Protein AF-A0A9E5QEF3-F1 (afdb_monomer_lite)

Sequence (85 aa):
KGDIENGIVLIQDGKITEVGDDVAIPDGAEVIDASGMVVMPGLVEAHCHIGIIEESVGWAGSDGNEMTDPATPQVRAIDGIKANA

Foldseek 3Di:
DPDAPCKDFDDDPNDTPDIHNDDDDDPPDDDDDQPPHDDDPDDDDPDDQPQQCDPPPPPVLNNPDDDDDPDDPVDDPVVRGDPPD

Secondary structure (DSSP, 8-state):
----TT-EEEEETTEEEEEESSPPPPTT------TTS---PPP--SS--TTTB-SSSGGGGBTT---S-S--TT--GGGG--TT-

Radius of gyration: 22.75 Å; chains: 1; bounding box: 47×26×56 Å

Structure (mmCIF, N/CA/C/O backbone):
data_AF-A0A9E5QEF3-F1
#
_entry.id   AF-A0A9E5QEF3-F1
#
loop_
_atom_site.group_PDB
_atom_site.id
_atom_site.type_symbol
_atom_site.label_atom_id
_atom_site.label_alt_id
_atom_site.label_comp_id
_atom_site.label_asym_id
_atom_site.label_entity_id
_atom_site.label_seq_id
_atom_site.pdbx_PDB_ins_code
_atom_site.Cartn_x
_atom_site.Cartn_y
_atom_site.Cartn_z
_atom_site.occupancy
_atom_site.B_iso_or_equiv
_atom_site.auth_seq_id
_atom_site.auth_comp_id
_atom_site.auth_asym_id
_atom_site.auth_atom_id
_atom_site.pdbx_PDB_model_num
ATOM 1 N N . LYS A 1 1 ? 3.058 13.884 16.540 1.00 51.50 1 LYS A N 1
ATOM 2 C CA . LYS A 1 1 ? 3.142 12.474 16.989 1.00 51.50 1 LYS A CA 1
ATOM 3 C C . LYS A 1 1 ? 2.193 11.689 16.102 1.00 51.50 1 LYS A C 1
ATOM 5 O O . LYS A 1 1 ? 1.052 12.119 16.022 1.00 51.50 1 LYS A O 1
ATOM 10 N N . GLY A 1 2 ? 2.684 10.691 15.367 1.00 77.00 2 GLY A N 1
ATOM 11 C CA . GLY A 1 2 ? 1.884 9.910 14.411 1.00 77.00 2 GLY A CA 1
ATOM 12 C C . GLY A 1 2 ? 1.707 8.442 14.799 1.00 77.00 2 GLY A C 1
ATOM 13 O O . GLY A 1 2 ? 0.879 7.770 14.201 1.00 77.00 2 GLY A O 1
ATOM 14 N N . ASP A 1 3 ? 2.447 7.970 15.803 1.00 89.56 3 ASP A N 1
ATOM 15 C CA . ASP A 1 3 ? 2.416 6.569 16.213 1.00 89.56 3 ASP A CA 1
ATOM 16 C C . ASP A 1 3 ? 1.297 6.339 17.235 1.00 89.56 3 ASP A C 1
ATOM 18 O O . ASP A 1 3 ? 1.144 7.121 18.181 1.00 89.56 3 ASP A O 1
ATOM 22 N N . ILE A 1 4 ? 0.535 5.263 17.032 1.00 94.25 4 ILE A N 1
ATOM 23 C CA . ILE A 1 4 ? -0.536 4.793 17.915 1.00 94.25 4 ILE A CA 1
ATOM 24 C C . ILE A 1 4 ? -0.131 3.398 18.388 1.00 94.25 4 ILE A C 1
ATOM 26 O O . ILE A 1 4 ? -0.110 2.449 17.604 1.00 94.25 4 ILE A O 1
ATOM 30 N N . GLU A 1 5 ? 0.243 3.279 19.660 1.00 93.62 5 GLU A N 1
ATOM 31 C CA . GLU A 1 5 ? 0.569 1.981 20.250 1.00 93.62 5 GLU A CA 1
ATOM 32 C C . GLU A 1 5 ? -0.705 1.156 20.435 1.00 93.62 5 GLU A C 1
ATOM 34 O O . GLU A 1 5 ? -1.712 1.676 20.906 1.00 93.62 5 GLU A O 1
ATOM 39 N N . ASN A 1 6 ? -0.653 -0.132 20.077 1.00 94.06 6 ASN A N 1
ATOM 40 C CA . ASN A 1 6 ? -1.802 -1.047 20.135 1.00 94.06 6 ASN A CA 1
ATOM 41 C C . ASN A 1 6 ? -3.051 -0.504 19.408 1.00 94.06 6 ASN A C 1
ATOM 43 O O . ASN A 1 6 ? -4.177 -0.711 19.852 1.00 94.06 6 ASN A O 1
ATOM 47 N N . GLY A 1 7 ? -2.836 0.217 18.303 1.00 95.38 7 GLY A N 1
ATOM 48 C CA . GLY A 1 7 ? -3.906 0.827 17.526 1.00 95.38 7 GLY A CA 1
ATOM 49 C C . GLY A 1 7 ? -4.738 -0.170 16.720 1.00 95.38 7 GLY A C 1
ATOM 50 O O . GLY A 1 7 ? -4.297 -1.261 16.361 1.00 95.38 7 GLY A O 1
ATOM 51 N N . ILE A 1 8 ? -5.940 0.273 16.381 1.00 97.06 8 ILE A N 1
ATOM 52 C CA . ILE A 1 8 ? -6.930 -0.392 15.545 1.00 97.06 8 ILE A CA 1
ATOM 53 C C . ILE A 1 8 ? -7.139 0.472 14.297 1.00 97.06 8 ILE A C 1
ATOM 55 O O . ILE A 1 8 ? -7.265 1.695 14.381 1.00 97.06 8 ILE A O 1
ATOM 59 N N . VAL A 1 9 ? -7.187 -0.173 13.129 1.00 97.06 9 VAL A N 1
ATOM 60 C CA . VAL A 1 9 ? -7.542 0.448 11.845 1.00 97.06 9 VAL A CA 1
ATOM 61 C C . VAL A 1 9 ? -8.828 -0.208 11.357 1.00 97.06 9 VAL A C 1
ATOM 63 O O . VAL A 1 9 ? -8.822 -1.388 11.010 1.00 97.06 9 VAL A O 1
ATOM 66 N N . LEU A 1 10 ? -9.929 0.544 11.321 1.00 97.88 10 LEU A N 1
ATOM 67 C CA . LEU A 1 10 ? -11.207 0.050 10.814 1.00 97.88 10 LEU A CA 1
ATOM 68 C C . LEU A 1 10 ? -11.320 0.338 9.315 1.00 97.88 10 LEU A C 1
ATOM 70 O O . LEU A 1 10 ? -11.136 1.475 8.872 1.00 97.88 10 LEU A O 1
ATOM 74 N N . ILE A 1 11 ? -11.622 -0.703 8.536 1.00 97.56 11 ILE A N 1
ATOM 75 C CA . ILE A 1 11 ? -11.742 -0.634 7.079 1.00 97.56 11 ILE A CA 1
ATOM 76 C C . ILE A 1 11 ? -13.150 -1.066 6.669 1.00 97.56 11 ILE A C 1
ATOM 78 O O . ILE A 1 11 ? -13.601 -2.150 7.031 1.00 97.56 11 ILE A O 1
ATOM 82 N N . GLN A 1 12 ? -13.819 -0.242 5.865 1.00 97.00 12 GLN A N 1
ATOM 83 C CA . GLN A 1 12 ? -15.120 -0.540 5.273 1.00 97.00 12 GLN A CA 1
ATOM 84 C C . GLN A 1 12 ? -15.110 -0.149 3.793 1.00 97.00 12 GLN A C 1
ATOM 86 O O . GLN A 1 12 ? -14.639 0.930 3.433 1.00 97.00 12 GLN A O 1
ATOM 91 N N . ASP A 1 13 ? -15.596 -1.037 2.922 1.00 96.06 13 ASP A N 1
ATOM 92 C CA . ASP A 1 13 ? -15.695 -0.814 1.470 1.00 96.06 13 ASP A CA 1
ATOM 93 C C . ASP A 1 13 ? -14.385 -0.308 0.826 1.00 96.06 13 ASP A C 1
ATOM 95 O O . ASP A 1 13 ? -14.371 0.593 -0.017 1.00 96.06 13 ASP A O 1
ATOM 99 N N . GLY A 1 14 ? -13.252 -0.877 1.259 1.00 96.00 14 GLY A N 1
ATOM 100 C CA . GLY A 1 14 ? -11.917 -0.536 0.757 1.00 96.00 14 GLY A CA 1
ATOM 101 C C . GLY A 1 14 ? -11.368 0.809 1.244 1.00 96.00 14 GLY A C 1
ATOM 102 O O . GLY A 1 14 ? -10.379 1.296 0.695 1.00 96.00 14 GLY A O 1
ATOM 103 N N . LYS A 1 15 ? -11.988 1.430 2.253 1.00 97.56 15 LYS A N 1
ATOM 104 C CA . LYS A 1 15 ? -11.556 2.707 2.833 1.00 97.56 15 LYS A CA 1
ATOM 105 C C . LYS A 1 15 ? -11.314 2.575 4.327 1.00 97.56 15 LYS A C 1
ATOM 107 O O . LYS A 1 15 ? -12.047 1.876 5.013 1.00 97.56 15 LYS A O 1
ATOM 112 N N . ILE A 1 16 ? -10.323 3.306 4.828 1.00 97.38 16 ILE A N 1
ATOM 113 C CA . ILE A 1 16 ? -10.121 3.482 6.267 1.00 97.38 16 ILE A CA 1
ATOM 114 C C . ILE A 1 16 ? -11.207 4.433 6.776 1.00 97.38 16 ILE A C 1
ATOM 116 O O . ILE A 1 16 ? -11.298 5.568 6.302 1.00 97.38 16 ILE A O 1
ATOM 120 N N . THR A 1 17 ? -12.035 3.970 7.708 1.00 97.38 17 THR A N 1
ATOM 121 C CA . THR A 1 17 ? -13.112 4.767 8.314 1.00 97.38 17 THR A CA 1
ATOM 122 C C . THR A 1 17 ? -12.713 5.345 9.663 1.00 97.38 17 THR A C 1
ATOM 124 O O . THR A 1 17 ? -13.167 6.434 10.003 1.00 97.38 17 THR A O 1
ATOM 127 N N . GLU A 1 18 ? -11.851 4.653 10.412 1.00 97.00 18 GLU A N 1
ATOM 128 C CA . GLU A 1 18 ? -11.396 5.087 11.733 1.00 97.00 18 GLU A CA 1
ATOM 129 C C . GLU A 1 18 ? -10.011 4.516 12.067 1.00 97.00 18 GLU A C 1
ATOM 131 O O . GLU A 1 18 ? -9.654 3.426 11.612 1.00 97.00 18 GLU A O 1
ATOM 136 N N . VAL A 1 19 ? -9.226 5.266 12.848 1.00 96.19 19 VAL A N 1
ATOM 137 C CA . VAL A 1 19 ? -7.914 4.854 13.362 1.00 96.19 19 VAL A CA 1
ATOM 138 C C . VAL A 1 19 ? -7.751 5.382 14.785 1.00 96.19 19 VAL A C 1
ATOM 140 O O . VAL A 1 19 ? -7.910 6.583 15.009 1.00 96.19 19 VAL A O 1
ATOM 143 N N . GLY A 1 20 ? -7.395 4.515 15.730 1.00 95.25 20 GLY A N 1
ATOM 144 C CA . GLY A 1 20 ? -7.220 4.884 17.137 1.00 95.25 20 GLY A CA 1
ATOM 145 C C . GLY A 1 20 ? -6.905 3.681 18.020 1.00 95.25 20 GLY A C 1
ATOM 146 O O . GLY A 1 20 ? -6.909 2.553 17.547 1.00 95.25 20 GLY A O 1
ATOM 147 N N . ASP A 1 21 ? -6.623 3.911 19.294 1.00 93.88 21 ASP A N 1
ATOM 148 C CA . ASP A 1 21 ? -6.449 2.874 20.323 1.00 93.88 21 ASP A CA 1
ATOM 149 C C . ASP A 1 21 ? -7.774 2.459 20.996 1.00 93.88 21 ASP A C 1
ATOM 151 O O . ASP A 1 21 ? -7.829 1.431 21.667 1.00 93.88 21 ASP A O 1
ATOM 155 N N . ASP A 1 22 ? -8.849 3.221 20.771 1.00 93.94 22 ASP A N 1
ATOM 156 C CA . ASP A 1 22 ? -10.204 2.975 21.282 1.00 93.94 22 ASP A CA 1
ATOM 157 C C . ASP A 1 22 ? -11.242 3.044 20.145 1.00 93.94 22 ASP A C 1
ATOM 159 O O . ASP A 1 22 ? -12.090 3.933 20.088 1.00 93.94 22 ASP A O 1
ATOM 163 N N . VAL A 1 23 ? -11.125 2.132 19.175 1.00 96.25 23 VAL A N 1
ATOM 164 C CA . VAL A 1 23 ? -12.055 2.022 18.038 1.00 96.25 23 VAL A CA 1
ATOM 165 C C . VAL A 1 23 ? -13.052 0.900 18.298 1.00 96.25 23 VAL A C 1
ATOM 167 O O . VAL A 1 23 ? -12.670 -0.246 18.547 1.00 96.25 23 VAL A O 1
ATOM 170 N N . ALA A 1 24 ? -14.345 1.207 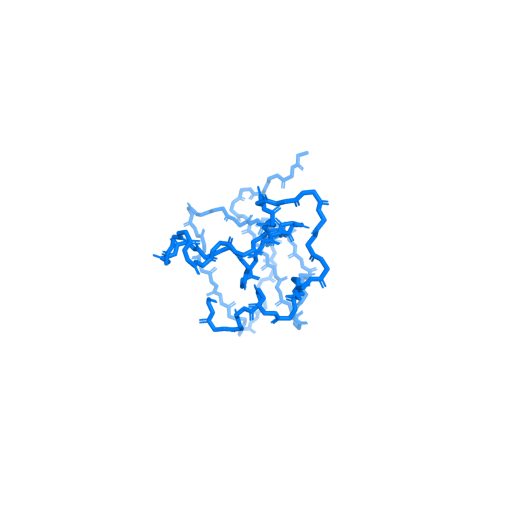18.188 1.00 95.94 24 ALA A N 1
ATOM 171 C CA . ALA A 1 24 ? -15.398 0.210 18.326 1.00 95.94 24 ALA A CA 1
ATOM 172 C C . ALA A 1 24 ? -15.408 -0.735 17.115 1.00 95.94 24 ALA A C 1
ATOM 174 O O . ALA A 1 24 ? -15.683 -0.321 15.990 1.00 95.94 24 ALA A O 1
ATOM 175 N N . ILE A 1 25 ? -15.140 -2.020 17.353 1.00 95.81 25 ILE A N 1
ATOM 176 C CA . ILE A 1 25 ? -15.181 -3.056 16.316 1.00 95.81 25 ILE A CA 1
ATOM 177 C C . ILE A 1 25 ? -16.645 -3.493 16.123 1.00 95.81 25 ILE A C 1
ATOM 179 O O . ILE A 1 25 ? -17.243 -3.996 17.076 1.00 95.81 25 ILE A O 1
ATOM 183 N N . PRO A 1 26 ? -17.246 -3.316 14.929 1.00 95.25 26 PRO A N 1
ATOM 184 C CA . PRO A 1 26 ? -18.617 -3.752 14.672 1.00 95.25 26 PRO A CA 1
ATOM 185 C C . PRO A 1 26 ? -18.776 -5.275 14.771 1.00 95.25 26 PRO A C 1
ATOM 187 O O . PRO A 1 26 ? -17.882 -6.032 14.387 1.00 95.25 26 PRO A O 1
ATOM 190 N N . ASP A 1 27 ? -19.951 -5.731 15.211 1.00 95.19 27 ASP A N 1
ATOM 191 C CA . ASP A 1 27 ? -20.268 -7.159 15.261 1.00 95.19 27 ASP A CA 1
ATOM 192 C C . ASP A 1 27 ? -20.156 -7.807 13.873 1.00 95.19 27 ASP A C 1
ATOM 194 O O . ASP A 1 27 ? -20.706 -7.320 12.883 1.00 95.19 27 ASP A O 1
ATOM 198 N N . GLY A 1 28 ? -19.456 -8.942 13.809 1.00 94.44 28 GLY A N 1
ATOM 199 C CA . GLY A 1 28 ? -19.249 -9.692 12.569 1.00 94.44 28 GLY A CA 1
ATOM 200 C C . GLY A 1 28 ? -18.166 -9.129 11.644 1.00 94.44 28 GLY A C 1
ATOM 201 O O . GLY A 1 28 ? -17.992 -9.671 10.553 1.00 94.44 28 GLY A O 1
ATOM 202 N N . ALA A 1 29 ? -17.431 -8.088 12.055 1.00 96.75 29 ALA A N 1
ATOM 203 C CA . ALA A 1 29 ? -16.236 -7.652 11.341 1.00 96.75 29 ALA A CA 1
ATOM 204 C C . ALA A 1 29 ? -15.173 -8.764 11.319 1.00 96.75 29 ALA A C 1
ATOM 206 O O . ALA A 1 29 ? -14.970 -9.478 12.304 1.00 96.75 29 ALA A O 1
ATOM 207 N N . GLU A 1 30 ? -14.474 -8.898 10.193 1.00 97.50 30 GLU A N 1
ATOM 208 C CA . GLU A 1 30 ? -13.263 -9.712 10.131 1.00 97.50 30 GLU A CA 1
ATOM 209 C C . GLU A 1 30 ? -12.163 -9.032 10.953 1.00 97.50 30 GLU A C 1
ATOM 211 O O . GLU A 1 30 ? -11.902 -7.840 10.789 1.00 97.50 30 GLU A O 1
ATOM 216 N N . VAL A 1 31 ? -11.522 -9.792 11.842 1.00 96.81 31 VAL A N 1
ATOM 217 C CA . VAL A 1 31 ? -10.454 -9.289 12.710 1.00 96.81 31 VAL A CA 1
ATOM 218 C C . VAL A 1 31 ? -9.138 -9.945 12.323 1.00 96.81 31 VAL A C 1
ATOM 220 O O . VAL A 1 31 ? -9.014 -11.169 12.334 1.00 96.81 31 VAL A O 1
ATOM 223 N N . ILE A 1 32 ? -8.146 -9.108 12.027 1.00 97.31 32 ILE A N 1
ATOM 224 C CA . ILE A 1 32 ? -6.764 -9.516 11.778 1.00 97.31 32 ILE A CA 1
ATOM 225 C C . ILE A 1 32 ? -5.926 -9.060 12.974 1.00 97.31 32 ILE A C 1
ATOM 227 O O . ILE A 1 32 ? -5.821 -7.864 13.236 1.00 97.31 32 ILE A O 1
ATOM 231 N N . ASP A 1 33 ? -5.328 -10.009 13.696 1.00 96.38 33 ASP A N 1
ATOM 232 C CA . ASP A 1 33 ? -4.423 -9.710 14.807 1.00 96.38 33 ASP A CA 1
ATOM 233 C C . ASP A 1 33 ? -3.009 -9.420 14.280 1.00 96.38 33 ASP A C 1
ATOM 235 O O . ASP A 1 33 ? -2.298 -10.318 13.826 1.00 96.38 33 ASP A O 1
ATOM 239 N N . ALA A 1 34 ? -2.615 -8.149 14.336 1.00 96.25 34 ALA A N 1
ATOM 240 C CA . ALA A 1 34 ? -1.288 -7.665 13.955 1.00 96.25 34 ALA A CA 1
ATOM 241 C C . ALA A 1 34 ? -0.399 -7.356 15.178 1.00 96.25 34 ALA A C 1
ATOM 243 O O . ALA A 1 34 ? 0.546 -6.569 15.078 1.00 96.25 34 ALA A O 1
ATOM 244 N N . SER A 1 35 ? -0.695 -7.937 16.346 1.00 95.81 35 SER A N 1
ATOM 245 C CA . SER A 1 35 ? 0.065 -7.703 17.579 1.00 95.81 35 SER A CA 1
ATOM 246 C C . SER A 1 35 ? 1.565 -7.954 17.390 1.00 95.81 35 SER A C 1
ATOM 248 O O . SER A 1 35 ? 1.990 -8.969 16.838 1.00 95.81 35 SER A O 1
ATOM 250 N N . GLY A 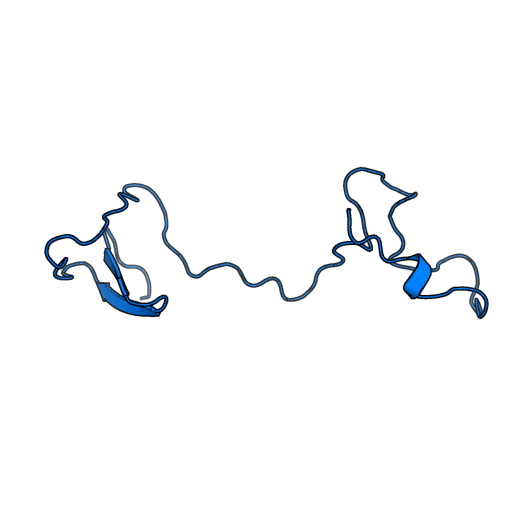1 36 ? 2.389 -7.020 17.871 1.00 95.69 36 GLY A N 1
ATOM 251 C CA . GLY A 1 36 ? 3.848 -7.076 17.724 1.00 95.69 36 GLY A CA 1
ATOM 252 C C . GLY A 1 36 ? 4.374 -6.695 16.333 1.00 95.69 36 GLY A C 1
ATOM 253 O O . GLY A 1 36 ? 5.587 -6.724 16.127 1.00 95.69 36 GLY A O 1
ATOM 254 N N . MET A 1 37 ? 3.499 -6.322 15.394 1.00 96.50 37 MET A N 1
ATOM 255 C CA . MET A 1 37 ? 3.868 -5.815 14.070 1.00 96.50 37 MET A CA 1
ATOM 256 C C . MET A 1 37 ? 3.657 -4.301 13.968 1.00 96.50 37 MET A C 1
ATOM 258 O O . MET A 1 37 ? 3.014 -3.677 14.810 1.00 96.50 37 MET A O 1
ATOM 262 N N . VAL A 1 38 ? 4.196 -3.707 12.902 1.00 95.38 38 VAL A N 1
ATOM 263 C CA . VAL A 1 38 ? 3.936 -2.312 12.532 1.00 95.38 38 VAL A CA 1
ATOM 264 C C . VAL A 1 38 ? 2.923 -2.290 11.396 1.00 95.38 38 VAL A C 1
ATOM 266 O O . VAL A 1 38 ? 3.164 -2.872 10.338 1.00 95.38 38 VAL A O 1
ATOM 269 N N . VAL A 1 39 ? 1.814 -1.579 11.599 1.00 95.31 39 VAL A N 1
ATOM 270 C CA . VAL A 1 39 ? 0.866 -1.240 10.533 1.00 95.31 39 VAL A CA 1
ATOM 271 C C . VAL A 1 39 ? 1.213 0.149 10.011 1.00 95.31 39 VAL A C 1
ATOM 273 O O . VAL A 1 39 ? 1.316 1.107 10.774 1.00 95.31 39 VAL A O 1
ATOM 276 N N . MET A 1 40 ? 1.407 0.257 8.702 1.00 95.44 40 MET A N 1
ATOM 277 C CA . MET A 1 40 ? 1.775 1.496 8.018 1.00 95.44 40 MET A CA 1
ATOM 278 C C . MET A 1 40 ? 0.990 1.631 6.710 1.00 95.44 40 MET A C 1
ATOM 280 O O . MET A 1 40 ? 0.470 0.628 6.211 1.00 95.44 40 MET A O 1
ATOM 284 N N . PRO A 1 41 ? 0.901 2.840 6.124 1.00 94.50 41 PRO A N 1
ATOM 285 C CA . PRO A 1 41 ? 0.389 2.987 4.770 1.00 94.50 41 PRO A CA 1
ATOM 286 C C . PRO A 1 41 ? 1.116 2.049 3.804 1.00 94.50 41 PRO A C 1
ATOM 288 O O . PRO A 1 41 ? 2.321 1.820 3.937 1.00 94.50 41 PRO A O 1
ATOM 291 N N . GLY A 1 42 ? 0.381 1.531 2.818 1.00 96.00 42 GLY A N 1
ATOM 292 C CA . GLY A 1 42 ? 0.980 0.754 1.739 1.00 96.00 42 GLY A CA 1
ATOM 293 C C . GLY A 1 42 ? 2.097 1.545 1.059 1.00 96.00 42 GLY A C 1
ATOM 294 O O . GLY A 1 42 ? 1.987 2.758 0.868 1.00 96.00 42 GLY A O 1
ATOM 295 N N . LEU A 1 43 ? 3.182 0.855 0.713 1.00 96.31 43 LEU A N 1
ATOM 296 C CA . LEU A 1 43 ? 4.294 1.470 -0.000 1.00 96.31 43 LEU A CA 1
ATOM 297 C C . LEU A 1 43 ? 3.841 1.949 -1.384 1.00 96.31 43 LEU A C 1
ATOM 299 O O . LEU A 1 43 ? 3.060 1.282 -2.062 1.00 96.31 43 LEU A O 1
ATOM 303 N N . VAL A 1 44 ? 4.371 3.097 -1.805 1.00 95.19 44 VAL A N 1
ATOM 304 C CA . VAL A 1 44 ? 4.184 3.641 -3.152 1.00 95.19 44 VAL A CA 1
ATOM 305 C C . VAL A 1 44 ? 5.545 3.677 -3.828 1.00 95.19 44 VAL A C 1
ATOM 307 O O . VAL A 1 44 ? 6.421 4.429 -3.404 1.00 95.19 44 VAL A O 1
ATOM 310 N N . GLU A 1 45 ? 5.713 2.866 -4.871 1.00 92.62 45 GLU A N 1
ATOM 311 C CA . GLU A 1 45 ? 6.904 2.901 -5.718 1.00 92.62 45 GLU A CA 1
ATOM 312 C C . GLU A 1 45 ? 6.732 3.981 -6.789 1.00 92.62 45 GLU A C 1
ATOM 314 O O . GLU A 1 45 ? 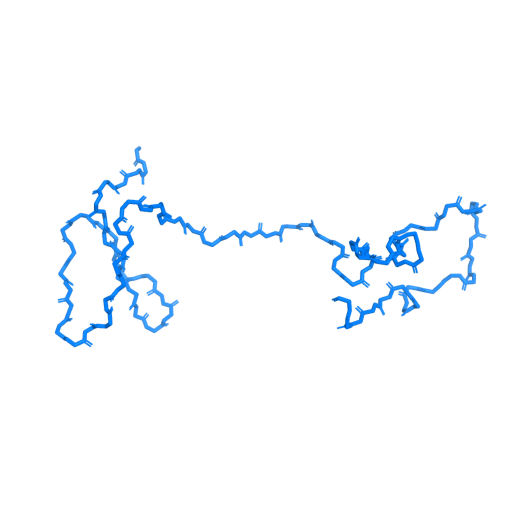5.821 3.914 -7.616 1.00 92.62 45 GLU A O 1
ATOM 319 N N . ALA A 1 46 ? 7.586 5.002 -6.744 1.00 94.44 46 ALA A N 1
ATOM 320 C CA . ALA A 1 46 ? 7.516 6.150 -7.642 1.00 94.44 46 ALA A CA 1
ATOM 321 C C . ALA A 1 46 ? 8.329 5.942 -8.926 1.00 94.44 46 ALA A C 1
ATO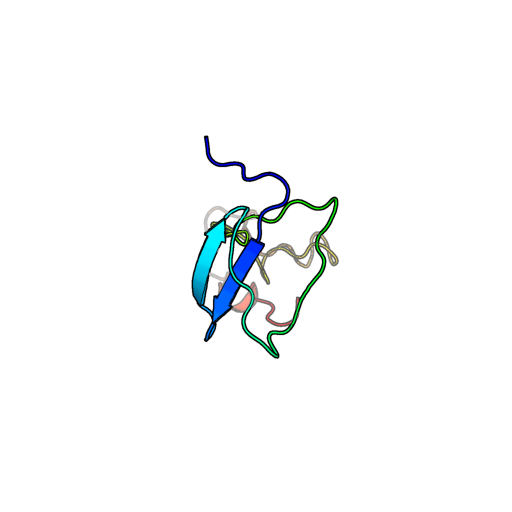M 323 O O . ALA A 1 46 ? 8.072 6.616 -9.925 1.00 94.44 46 ALA A O 1
ATOM 324 N N . HIS A 1 47 ? 9.311 5.039 -8.909 1.00 91.75 47 HIS A N 1
ATOM 325 C CA . HIS A 1 47 ? 10.194 4.783 -10.036 1.00 91.75 47 HIS A CA 1
ATOM 326 C C . HIS A 1 47 ? 10.720 3.346 -10.003 1.00 91.75 47 HIS A C 1
ATOM 328 O O . HIS A 1 47 ? 11.583 2.990 -9.206 1.00 91.75 47 HIS A O 1
ATOM 334 N N . CYS A 1 48 ? 10.278 2.532 -10.955 1.00 86.12 48 CYS A N 1
ATOM 335 C CA . CYS A 1 48 ? 10.812 1.192 -11.165 1.00 86.12 48 CYS A CA 1
ATOM 336 C C . CYS A 1 48 ? 10.992 0.899 -12.657 1.00 86.12 48 CYS A C 1
ATOM 338 O O . CYS A 1 48 ? 10.485 1.612 -13.522 1.00 86.12 48 CYS A O 1
ATOM 340 N N . HIS A 1 49 ? 11.711 -0.182 -12.946 1.00 86.31 49 HIS A N 1
ATOM 341 C CA . HIS A 1 49 ? 11.951 -0.681 -14.299 1.00 86.31 49 HIS A CA 1
ATOM 342 C C . HIS A 1 49 ? 11.372 -2.095 -14.474 1.00 86.31 49 HIS A C 1
ATOM 344 O O . HIS A 1 49 ? 12.031 -2.984 -15.011 1.00 86.31 49 HIS A O 1
ATOM 350 N N . ILE A 1 50 ? 1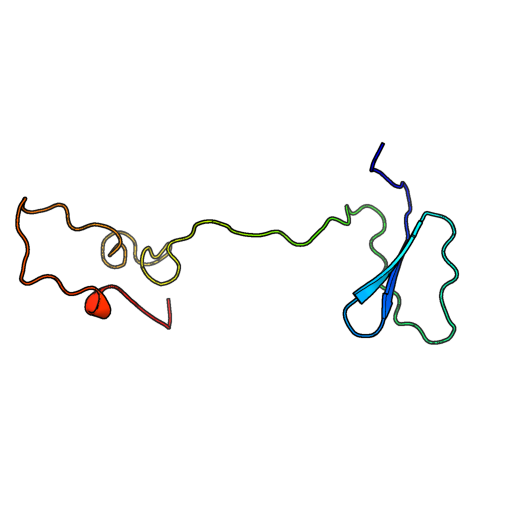0.148 -2.322 -13.980 1.00 83.31 50 ILE A N 1
ATOM 351 C CA . ILE A 1 50 ? 9.468 -3.625 -14.078 1.00 83.31 50 ILE A CA 1
ATOM 352 C C . ILE A 1 50 ? 9.319 -4.023 -15.551 1.00 83.31 50 ILE A C 1
ATOM 354 O O . ILE A 1 50 ? 8.880 -3.222 -16.376 1.00 83.31 50 ILE A O 1
ATOM 358 N N . GLY A 1 51 ? 9.701 -5.260 -15.871 1.00 80.38 51 GLY A N 1
ATOM 359 C CA . GLY A 1 51 ? 9.651 -5.799 -17.232 1.00 80.38 51 GLY A CA 1
ATOM 360 C C . GLY A 1 51 ? 10.710 -5.246 -18.191 1.00 80.38 51 GLY A C 1
ATOM 361 O O . GLY A 1 51 ? 10.643 -5.562 -19.375 1.00 80.38 51 GLY A O 1
ATOM 362 N N . ILE A 1 52 ? 11.651 -4.428 -17.697 1.00 86.00 52 ILE A N 1
ATOM 363 C CA . ILE A 1 52 ? 12.739 -3.808 -18.475 1.00 86.00 52 ILE A CA 1
ATOM 364 C C . ILE A 1 52 ? 14.112 -4.149 -17.879 1.00 86.00 52 ILE A C 1
ATOM 366 O O . ILE A 1 52 ? 15.073 -4.345 -18.616 1.00 86.00 52 ILE A O 1
ATOM 370 N N . ILE A 1 53 ? 14.227 -4.205 -16.548 1.00 82.88 53 ILE A N 1
ATOM 371 C CA . ILE A 1 53 ? 15.436 -4.660 -15.854 1.00 82.88 53 ILE A CA 1
ATOM 372 C C . ILE A 1 53 ? 15.059 -5.870 -15.004 1.00 82.88 53 ILE A C 1
ATOM 374 O O . ILE A 1 53 ? 14.420 -5.738 -13.960 1.00 82.88 53 ILE A O 1
ATOM 378 N N . GLU A 1 54 ? 15.436 -7.051 -15.480 1.00 77.44 54 GLU A N 1
ATOM 379 C CA . GLU A 1 54 ? 15.185 -8.323 -14.808 1.00 77.44 54 GLU A CA 1
ATOM 380 C C . GLU A 1 54 ? 16.240 -8.616 -13.735 1.00 77.44 54 GLU A C 1
ATOM 382 O O . GLU A 1 54 ? 17.444 -8.506 -13.971 1.00 77.44 54 GLU A O 1
ATOM 387 N N . GLU A 1 55 ? 15.794 -9.068 -12.563 1.00 73.12 55 GLU A N 1
ATOM 388 C CA . GLU A 1 55 ? 16.692 -9.490 -11.481 1.00 73.12 55 GLU A CA 1
ATOM 389 C C . GLU A 1 55 ? 17.290 -10.888 -11.735 1.00 73.12 55 GLU A C 1
ATOM 391 O O . GLU A 1 55 ? 18.443 -11.145 -11.394 1.00 73.12 55 GLU A O 1
ATOM 396 N N . SER A 1 56 ? 16.543 -11.781 -12.394 1.00 73.75 56 SER A N 1
ATOM 397 C CA . SER A 1 56 ? 16.880 -13.208 -12.499 1.00 73.75 56 SER A CA 1
ATOM 398 C C . SER A 1 56 ? 17.791 -13.566 -13.682 1.00 73.75 56 SER A C 1
ATOM 400 O O . SER A 1 56 ? 18.729 -14.350 -13.529 1.00 73.75 56 SER A O 1
ATOM 402 N N . VAL A 1 57 ? 17.534 -13.010 -14.871 1.00 75.69 57 VAL A N 1
ATOM 403 C CA . VAL A 1 57 ? 18.265 -13.334 -16.115 1.00 75.69 57 VAL A CA 1
ATOM 404 C C . VAL A 1 57 ? 19.603 -12.585 -16.212 1.00 75.69 57 VAL A C 1
ATOM 406 O O . VAL A 1 57 ? 20.511 -12.996 -16.941 1.00 75.69 57 VAL A O 1
ATOM 409 N N . GLY A 1 58 ? 19.768 -11.506 -15.443 1.00 79.25 58 GLY A N 1
ATOM 410 C CA . GLY A 1 58 ? 20.973 -10.684 -15.448 1.00 79.25 58 GLY A CA 1
ATOM 411 C C . GLY A 1 58 ? 21.101 -9.872 -16.738 1.00 79.25 58 GLY A C 1
ATOM 412 O O . GLY A 1 58 ? 20.142 -9.255 -17.190 1.00 79.25 58 GLY A O 1
ATOM 413 N N . TRP A 1 59 ? 22.292 -9.858 -17.348 1.00 79.19 59 TRP A N 1
ATOM 414 C CA . TRP A 1 59 ? 22.603 -8.932 -18.449 1.00 79.19 59 TRP A CA 1
ATOM 415 C C . TRP A 1 59 ? 21.630 -9.030 -19.638 1.00 79.19 59 TRP A C 1
ATOM 417 O O . TRP A 1 59 ? 21.280 -8.010 -20.219 1.00 79.19 59 TRP A O 1
ATOM 427 N N . ALA A 1 60 ? 21.177 -10.241 -19.982 1.00 79.62 60 ALA A N 1
ATOM 428 C CA . ALA A 1 60 ? 20.316 -10.483 -21.142 1.00 79.62 60 ALA A CA 1
ATOM 429 C C . ALA A 1 60 ? 18.848 -10.063 -20.917 1.00 79.62 60 ALA A C 1
ATOM 431 O O . ALA A 1 60 ? 18.044 -10.111 -21.848 1.00 79.62 60 ALA A O 1
ATOM 432 N N . GLY A 1 61 ? 18.492 -9.691 -19.684 1.00 79.62 61 GLY A N 1
ATOM 433 C CA . GLY A 1 61 ? 17.191 -9.135 -19.313 1.00 79.62 61 GLY A CA 1
ATOM 434 C C . GLY A 1 61 ? 17.262 -7.680 -18.853 1.00 79.62 61 GLY A C 1
ATOM 435 O O . GLY A 1 61 ? 16.319 -7.194 -18.240 1.00 79.62 61 GLY A O 1
ATOM 436 N N . SER A 1 62 ? 18.385 -6.993 -19.087 1.00 84.56 62 SER A N 1
ATOM 437 C CA . SER A 1 62 ? 18.608 -5.613 -18.649 1.00 84.56 62 SER A CA 1
ATOM 438 C C . SER A 1 62 ? 18.509 -4.640 -19.825 1.00 84.56 62 SER A C 1
ATOM 440 O O . SER A 1 62 ? 19.499 -4.034 -20.234 1.00 84.56 62 SER A O 1
ATOM 442 N N . ASP A 1 63 ? 17.297 -4.453 -20.334 1.00 85.56 63 ASP A N 1
ATOM 443 C CA . ASP A 1 63 ? 16.986 -3.669 -21.535 1.00 85.56 63 ASP A CA 1
ATOM 444 C C . ASP A 1 63 ? 16.723 -2.170 -21.238 1.00 85.56 63 ASP A C 1
ATOM 446 O O . ASP A 1 63 ? 16.155 -1.442 -22.051 1.00 85.56 63 ASP A O 1
ATOM 450 N N . GLY A 1 64 ? 17.135 -1.675 -20.061 1.00 84.31 64 GLY A N 1
ATOM 451 C CA . GLY A 1 64 ? 16.860 -0.305 -19.599 1.00 84.31 64 GLY A CA 1
ATOM 452 C C . GLY A 1 64 ? 17.656 0.806 -20.286 1.00 84.31 64 GLY A C 1
ATOM 453 O O . GLY A 1 64 ? 17.205 1.953 -20.318 1.00 84.31 64 GLY A O 1
ATOM 454 N N . ASN A 1 65 ? 18.824 0.491 -20.851 1.00 84.81 65 ASN A N 1
ATOM 455 C CA . ASN A 1 65 ? 19.699 1.468 -21.490 1.00 84.81 65 ASN A CA 1
ATOM 456 C C . ASN A 1 65 ? 20.376 0.878 -22.728 1.00 84.81 65 ASN A C 1
ATOM 458 O O . ASN A 1 65 ? 20.958 -0.202 -22.677 1.00 84.81 65 ASN A O 1
ATOM 462 N N . GLU A 1 66 ? 20.385 1.648 -23.814 1.00 86.31 66 GLU A N 1
ATOM 463 C CA . GLU A 1 66 ? 21.308 1.436 -24.925 1.00 86.31 66 GLU A CA 1
ATOM 464 C C . GLU A 1 66 ? 22.636 2.124 -24.569 1.00 86.31 66 GLU A C 1
ATOM 466 O O . GLU A 1 66 ? 22.639 3.302 -24.209 1.00 86.31 66 GLU A O 1
ATOM 471 N N . MET A 1 67 ? 23.749 1.386 -24.601 1.00 84.75 67 MET A N 1
ATOM 472 C CA . MET A 1 67 ? 25.068 1.901 -24.208 1.00 84.75 67 MET A CA 1
ATOM 473 C C . MET A 1 67 ? 26.157 1.712 -25.276 1.00 84.75 67 MET A C 1
ATOM 475 O O . MET A 1 67 ? 27.331 1.943 -24.978 1.00 84.75 67 MET A O 1
ATOM 479 N N . THR A 1 68 ? 25.825 1.247 -26.485 1.00 84.94 68 THR A N 1
ATOM 480 C CA . THR A 1 68 ? 26.834 0.820 -27.469 1.00 84.94 68 THR A CA 1
ATOM 481 C C . THR A 1 68 ? 27.210 1.894 -28.486 1.00 84.94 68 THR A C 1
ATOM 483 O O . THR A 1 68 ? 28.370 1.913 -28.902 1.00 84.94 68 THR A O 1
ATOM 486 N N . ASP A 1 69 ? 26.306 2.812 -28.852 1.00 88.38 69 ASP A N 1
ATOM 487 C CA . ASP A 1 69 ? 26.591 3.872 -29.834 1.00 88.38 69 ASP A CA 1
ATOM 488 C C . ASP A 1 69 ? 25.825 5.176 -29.520 1.00 88.38 69 ASP A C 1
ATOM 490 O O . ASP A 1 69 ? 24.685 5.126 -29.055 1.00 88.38 69 ASP A O 1
ATOM 494 N N . PRO A 1 70 ? 26.401 6.369 -29.779 1.00 86.94 70 PRO A N 1
ATOM 495 C CA . PRO A 1 70 ? 25.688 7.642 -29.635 1.00 86.94 70 PRO A CA 1
ATOM 496 C C . PRO A 1 70 ? 24.401 7.766 -30.471 1.00 86.94 70 PRO A C 1
ATOM 498 O O . PRO A 1 70 ? 23.548 8.587 -30.126 1.00 86.94 70 PRO A O 1
ATOM 501 N N . ALA A 1 71 ? 24.249 7.013 -31.566 1.00 90.00 71 ALA A N 1
ATOM 502 C CA . ALA A 1 71 ? 23.058 7.030 -32.408 1.00 90.00 71 ALA A CA 1
ATOM 503 C C . ALA A 1 71 ? 22.606 5.613 -32.799 1.00 90.00 71 ALA A C 1
ATOM 505 O O . ALA A 1 71 ? 23.157 4.977 -33.695 1.00 90.00 71 ALA A O 1
ATOM 506 N N . THR A 1 72 ? 21.507 5.162 -32.192 1.00 89.25 72 THR A N 1
ATOM 507 C CA . THR A 1 72 ? 20.938 3.819 -32.390 1.00 89.25 72 THR A CA 1
ATOM 508 C C . THR A 1 72 ? 19.493 3.849 -32.913 1.00 89.25 72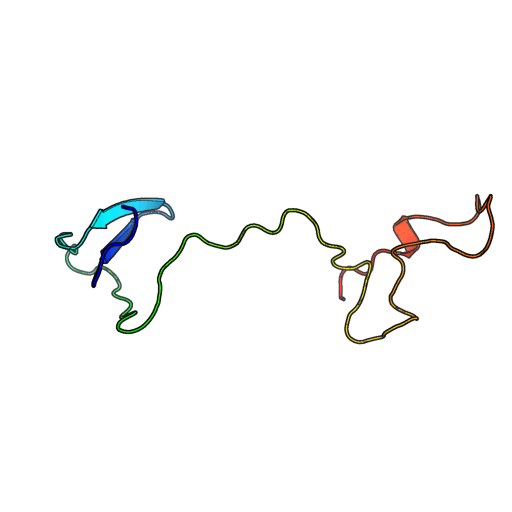 THR A C 1
ATOM 510 O O . THR A 1 72 ? 18.574 3.354 -32.260 1.00 89.25 72 THR A O 1
ATOM 513 N N . PRO A 1 73 ? 19.236 4.390 -34.123 1.00 88.81 73 PRO A N 1
ATOM 514 C CA . PRO A 1 73 ? 17.879 4.507 -34.675 1.00 88.81 73 PRO A CA 1
ATOM 515 C C . PRO A 1 73 ? 17.182 3.157 -34.916 1.00 88.81 73 PRO A C 1
ATOM 517 O O . PRO A 1 73 ? 15.964 3.112 -35.074 1.00 88.81 73 PRO A O 1
ATOM 520 N N . GLN A 1 74 ? 17.942 2.061 -34.967 1.00 89.94 74 GLN A N 1
ATOM 521 C CA . GLN A 1 74 ? 17.427 0.697 -35.083 1.00 89.94 74 GLN A CA 1
ATOM 522 C C . GLN A 1 74 ? 16.814 0.150 -33.785 1.00 89.94 74 GLN A C 1
ATOM 524 O O . GLN A 1 74 ? 16.079 -0.835 -33.845 1.00 89.94 74 GLN A O 1
ATOM 529 N N . VAL A 1 75 ? 17.120 0.743 -32.625 1.00 88.62 75 VAL A N 1
ATOM 530 C CA . VAL A 1 75 ? 16.620 0.268 -31.328 1.00 88.62 75 VAL A CA 1
ATOM 531 C C . VAL A 1 75 ? 15.164 0.673 -31.155 1.00 88.62 75 VAL A C 1
ATOM 533 O O . VAL A 1 75 ? 14.758 1.796 -31.455 1.00 88.62 75 VAL A O 1
ATOM 536 N N . ARG A 1 76 ? 14.355 -0.265 -30.666 1.00 87.00 76 ARG A N 1
ATOM 537 C CA . ARG A 1 76 ? 12.911 -0.101 -30.519 1.00 87.00 76 ARG A CA 1
ATOM 538 C C . ARG A 1 76 ? 12.511 -0.347 -29.073 1.00 87.00 76 ARG A C 1
ATOM 540 O O . ARG A 1 76 ? 12.753 -1.422 -28.540 1.00 87.00 76 ARG A O 1
ATOM 547 N N . ALA A 1 77 ? 11.799 0.609 -28.479 1.00 82.94 77 ALA A N 1
ATOM 548 C CA . ALA A 1 77 ? 11.317 0.495 -27.100 1.00 82.94 77 ALA A CA 1
ATOM 549 C C . ALA A 1 77 ? 10.423 -0.738 -26.863 1.00 82.94 77 ALA A C 1
ATOM 551 O O . ALA A 1 77 ? 10.448 -1.317 -25.785 1.00 82.94 77 ALA A O 1
ATOM 552 N N . ILE A 1 78 ? 9.655 -1.166 -27.874 1.00 86.50 78 ILE A N 1
ATOM 553 C CA . ILE A 1 78 ? 8.770 -2.337 -27.763 1.00 86.50 78 ILE A CA 1
ATOM 554 C C . ILE A 1 78 ? 9.535 -3.658 -27.596 1.00 86.50 78 ILE A C 1
ATOM 556 O O . ILE A 1 78 ? 8.972 -4.609 -27.066 1.00 86.50 78 ILE A O 1
ATOM 560 N N . ASP A 1 79 ? 10.801 -3.721 -28.015 1.00 85.56 79 ASP A N 1
ATOM 561 C CA . ASP A 1 79 ? 11.593 -4.951 -27.932 1.00 85.56 79 ASP A CA 1
ATOM 562 C C . ASP A 1 79 ? 12.211 -5.144 -26.530 1.00 85.56 79 ASP A C 1
ATOM 564 O O . ASP A 1 79 ? 12.625 -6.250 -26.201 1.00 85.56 79 ASP A O 1
ATOM 568 N N . GLY A 1 80 ? 12.232 -4.095 -25.696 1.00 81.94 80 GLY A N 1
ATOM 569 C CA . GLY A 1 80 ? 12.770 -4.124 -24.329 1.00 81.94 80 GLY A CA 1
ATOM 570 C C . GLY A 1 80 ? 11.734 -4.361 -23.226 1.00 81.94 80 GLY A C 1
ATOM 571 O O . GLY A 1 80 ? 12.086 -4.302 -22.054 1.00 81.94 80 GLY A O 1
ATOM 572 N N . ILE A 1 81 ? 10.457 -4.586 -23.567 1.00 82.94 81 ILE A N 1
ATOM 573 C CA . ILE A 1 81 ? 9.395 -4.854 -22.584 1.00 82.94 81 ILE A CA 1
ATOM 574 C C . ILE A 1 81 ? 9.050 -6.339 -22.599 1.00 82.94 81 ILE A C 1
ATOM 576 O O . ILE A 1 81 ? 8.542 -6.862 -23.594 1.00 82.94 81 ILE A O 1
ATOM 580 N N . LYS A 1 82 ? 9.222 -7.003 -21.457 1.00 75.56 82 LYS A N 1
ATOM 581 C CA . LYS A 1 82 ? 8.777 -8.381 -21.232 1.00 75.56 82 LYS A CA 1
ATOM 582 C C . LYS A 1 82 ? 7.667 -8.397 -20.193 1.00 75.56 82 LYS A C 1
ATOM 584 O O . LYS A 1 82 ? 7.889 -8.184 -19.008 1.00 75.56 82 LYS A O 1
ATOM 589 N N . ALA A 1 83 ? 6.447 -8.661 -20.653 1.00 67.69 83 ALA A N 1
ATOM 590 C CA . ALA A 1 83 ? 5.246 -8.644 -19.813 1.00 67.69 83 ALA A CA 1
ATOM 591 C C . ALA A 1 83 ? 5.151 -9.823 -18.821 1.00 67.69 83 ALA A C 1
ATOM 593 O O . ALA A 1 83 ? 4.236 -9.859 -18.005 1.00 67.69 83 ALA A O 1
ATOM 594 N N . ASN A 1 84 ? 6.049 -10.804 -18.932 1.00 65.50 84 ASN A N 1
ATOM 595 C CA . ASN A 1 84 ? 6.090 -12.024 -18.126 1.00 65.50 84 ASN A CA 1
ATOM 596 C C . ASN A 1 84 ? 7.369 -12.158 -17.282 1.00 65.50 84 ASN A C 1
ATOM 598 O O . ASN A 1 84 ? 7.627 -13.256 -16.784 1.00 65.50 84 ASN A O 1
ATOM 602 N N . ALA A 1 85 ? 8.172 -11.095 -17.208 1.00 57.56 85 ALA A N 1
ATOM 603 C CA . ALA A 1 85 ? 9.300 -10.995 -16.290 1.00 57.56 85 ALA A CA 1
ATOM 604 C C . ALA A 1 85 ? 8.824 -10.735 -14.854 1.00 57.56 85 ALA A C 1
ATOM 606 O O . ALA A 1 85 ? 7.810 -10.015 -14.693 1.00 57.56 85 ALA A O 1
#

pLDDT: mean 88.76, std 9.34, range [51.5, 97.88]